Protein AF-A0A950CDJ4-F1 (afdb_monomer)

Sequence (112 aa):
FDEARQICETVGRHVMRAHPKDITMEWAVEKRTGKIFIDYNMNVRGKTLNVAYSPRGVPGAPVSMPLTWEELEAAEPMDFTLANAPTRLAKNGDRWHDVLDTKQSLTKAFGV

Mean predicted aligned error: 3.48 Å

Radius of gyration: 16.74 Å; Cα contacts (8 Å, |Δi|>4): 103; chains: 1; bounding box: 33×39×39 Å

Foldseek 3Di:
DVLQLVVLVVVLVVVCVVCVQAEDCDPDPVVQPNHDHSPSVCPDPPHDDDDAQQWDPDPLGFGNHDDDPVCVVPDDSNVHHPVCPVVCCVVPPHPCPCVVVDDDDPCVVPVD

Nearest PDB structures (foldseek):
  5dmu-assembly1_A  TM=9.185E-01  e=1.863E-06  Methanocella paludicola SANAE
  6sa1-assembly1_A  TM=8.971E-01  e=1.338E-06  Mycolicibacterium smegmatis MC2 155
  2r9l-assembly1_A  TM=8.720E-01  e=4.289E-04  Mycobacterium tubercu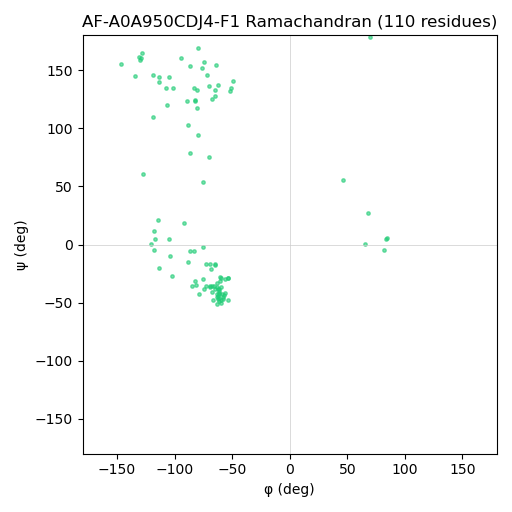losis H37Rv

pLDDT: mean 94.95, std 4.07, range [67.69, 98.44]

Structure (mmCIF, N/CA/C/O backbone):
data_AF-A0A950CDJ4-F1
#
_entry.id   AF-A0A950CDJ4-F1
#
loop_
_atom_site.group_PDB
_atom_site.id
_atom_site.type_symbol
_atom_site.label_atom_id
_atom_site.label_alt_id
_atom_site.label_comp_id
_atom_site.label_asym_id
_atom_site.label_entity_id
_atom_site.label_seq_id
_atom_site.pdbx_PDB_ins_code
_atom_site.Cartn_x
_atom_site.Cartn_y
_atom_site.Cartn_z
_atom_site.occupancy
_atom_site.B_iso_or_equiv
_atom_site.auth_seq_id
_atom_site.auth_comp_id
_atom_site.auth_asym_id
_atom_site.auth_atom_id
_atom_site.pdbx_PDB_model_num
ATOM 1 N N . PHE A 1 1 ? -17.958 -7.763 5.453 1.00 88.12 1 PHE A N 1
ATOM 2 C CA . PHE A 1 1 ? -17.513 -6.356 5.356 1.00 88.12 1 PHE A CA 1
ATOM 3 C C . PHE A 1 1 ? -17.387 -5.740 6.740 1.00 88.12 1 PHE A C 1
ATOM 5 O O . PHE A 1 1 ? -16.309 -5.255 7.051 1.00 88.12 1 PHE A O 1
ATOM 12 N N . ASP A 1 2 ? -18.420 -5.818 7.583 1.00 91.88 2 ASP A N 1
ATOM 13 C CA . ASP A 1 2 ? -18.417 -5.179 8.912 1.00 91.88 2 ASP A CA 1
ATOM 14 C C . ASP A 1 2 ? -17.263 -5.632 9.814 1.00 91.88 2 ASP A C 1
ATOM 16 O O . ASP A 1 2 ? -16.544 -4.789 10.342 1.00 91.88 2 ASP A O 1
ATOM 20 N N . GLU A 1 3 ? -17.015 -6.940 9.902 1.00 91.50 3 GLU A N 1
ATOM 21 C CA . GLU A 1 3 ? -15.907 -7.503 10.686 1.00 91.50 3 GLU A CA 1
ATOM 22 C C . GLU A 1 3 ? -14.536 -6.987 10.213 1.00 91.50 3 GLU A C 1
ATOM 24 O O . GLU A 1 3 ? -13.756 -6.452 10.999 1.00 91.50 3 GLU A O 1
ATOM 29 N N . ALA A 1 4 ? -14.266 -7.050 8.903 1.00 92.19 4 ALA A N 1
ATOM 30 C CA . ALA A 1 4 ? -13.025 -6.536 8.320 1.00 92.19 4 ALA A CA 1
ATOM 31 C C . ALA A 1 4 ? -12.841 -5.035 8.604 1.00 92.19 4 ALA A C 1
ATOM 33 O O . ALA A 1 4 ? -11.759 -4.599 8.996 1.00 92.19 4 ALA A O 1
ATOM 34 N N . ARG A 1 5 ? -13.912 -4.241 8.473 1.00 94.75 5 ARG A N 1
ATOM 35 C CA . ARG A 1 5 ? -13.889 -2.815 8.814 1.00 94.75 5 ARG A CA 1
ATOM 36 C C . ARG A 1 5 ? -13.581 -2.589 10.293 1.00 94.75 5 ARG A C 1
ATOM 38 O O . ARG A 1 5 ? -12.753 -1.733 10.593 1.00 94.75 5 ARG A O 1
ATOM 45 N N . GLN A 1 6 ? -14.223 -3.326 11.197 1.00 94.12 6 GLN A N 1
ATOM 46 C CA . GLN A 1 6 ? -14.014 -3.205 12.643 1.00 94.12 6 GLN A CA 1
ATOM 47 C C . GLN A 1 6 ? -12.575 -3.557 13.043 1.00 94.12 6 GLN A C 1
ATOM 49 O O . GLN A 1 6 ? -11.976 -2.888 13.889 1.00 94.12 6 GLN A O 1
ATOM 54 N N . ILE A 1 7 ? -11.985 -4.566 12.403 1.00 94.81 7 ILE A N 1
ATOM 55 C CA . ILE A 1 7 ? -10.584 -4.936 12.622 1.00 94.81 7 ILE A CA 1
ATOM 56 C C . ILE A 1 7 ? -9.651 -3.835 12.115 1.00 94.81 7 ILE A C 1
ATOM 58 O O . ILE A 1 7 ? -8.779 -3.390 12.861 1.00 94.81 7 ILE A O 1
ATOM 62 N N . CYS A 1 8 ? -9.856 -3.321 10.899 1.00 95.50 8 CYS A N 1
ATOM 63 C CA . CYS A 1 8 ? -9.064 -2.199 10.390 1.00 95.50 8 CYS A CA 1
ATOM 64 C C . CYS A 1 8 ? -9.200 -0.947 11.268 1.00 95.50 8 CYS A C 1
ATOM 66 O O . CYS A 1 8 ? -8.218 -0.240 11.486 1.00 95.50 8 CYS A O 1
ATOM 68 N N . GLU A 1 9 ? -10.389 -0.688 11.815 1.00 96.31 9 GLU A N 1
ATOM 69 C CA . GLU A 1 9 ? -10.605 0.387 12.781 1.00 96.31 9 GLU A CA 1
ATOM 70 C C . GLU A 1 9 ? -9.797 0.154 14.066 1.00 96.31 9 GLU A C 1
ATOM 72 O O . GLU A 1 9 ? -9.128 1.064 14.554 1.00 96.31 9 GLU A O 1
ATOM 77 N N . THR A 1 10 ? -9.802 -1.072 14.593 1.00 95.81 10 THR A N 1
ATOM 78 C CA . THR A 1 10 ? -9.038 -1.460 15.789 1.00 95.81 10 THR A CA 1
ATOM 79 C C . THR A 1 10 ? -7.538 -1.258 15.591 1.00 95.81 10 THR A C 1
ATOM 81 O O . THR A 1 10 ? -6.885 -0.633 16.432 1.00 95.81 10 THR A O 1
ATOM 84 N N . VAL A 1 11 ? -7.002 -1.725 14.459 1.00 96.12 11 VAL A N 1
ATOM 85 C CA . VAL A 1 11 ? -5.595 -1.538 14.077 1.00 96.12 11 VAL A CA 1
ATOM 86 C C . VAL A 1 11 ? -5.277 -0.050 13.941 1.00 96.12 11 VAL A C 1
ATOM 88 O O . VAL A 1 11 ? -4.330 0.429 14.562 1.00 96.12 11 VAL A O 1
ATOM 91 N N . GLY A 1 12 ? -6.108 0.713 13.225 1.00 97.31 12 GLY A N 1
ATOM 92 C CA . GLY A 1 12 ? -5.933 2.159 13.075 1.00 97.31 12 GLY A CA 1
ATOM 93 C C . GLY A 1 12 ? -5.907 2.892 14.417 1.00 97.31 12 GLY A C 1
ATOM 94 O O . GLY A 1 12 ? -5.027 3.720 14.652 1.00 97.31 12 GLY A O 1
ATOM 95 N N . ARG A 1 13 ? -6.805 2.538 15.348 1.00 97.19 13 ARG A N 1
ATOM 96 C CA . ARG A 1 13 ? -6.842 3.124 16.699 1.00 97.19 13 ARG A CA 1
ATOM 97 C C . ARG A 1 13 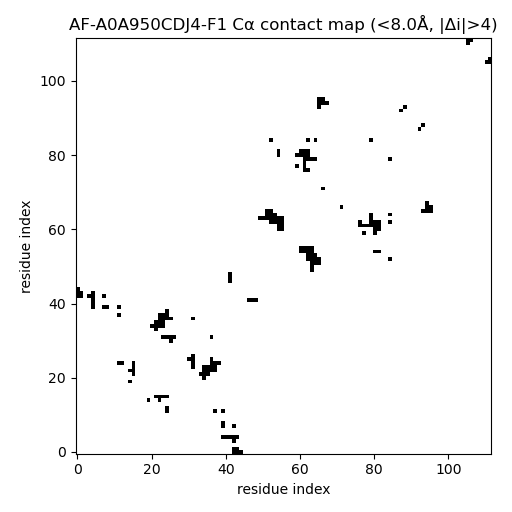? -5.591 2.779 17.495 1.00 97.19 13 ARG A C 1
ATOM 99 O O . ARG A 1 13 ? -5.111 3.622 18.249 1.00 97.19 13 ARG A O 1
ATOM 106 N N . HIS A 1 14 ? -5.074 1.560 17.357 1.00 97.38 14 HIS A N 1
ATOM 107 C CA . HIS A 1 14 ? -3.825 1.164 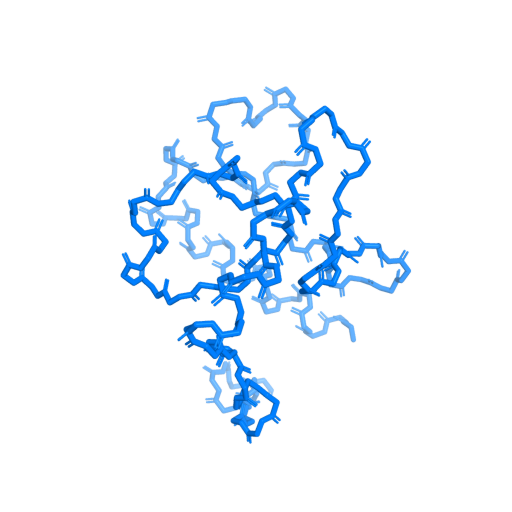18.000 1.00 97.38 14 HIS A CA 1
ATOM 108 C C . HIS A 1 14 ? -2.647 1.997 17.480 1.00 97.38 14 HIS A C 1
ATOM 110 O O . HIS A 1 14 ? -1.952 2.622 18.280 1.00 97.38 14 HIS A O 1
ATOM 116 N N . VAL A 1 15 ? -2.482 2.085 16.158 1.00 98.00 15 VAL A N 1
ATOM 117 C CA . VAL A 1 15 ? -1.403 2.859 15.524 1.00 98.00 15 VAL A CA 1
ATOM 118 C C . VAL A 1 15 ? -1.513 4.349 15.872 1.00 98.00 15 VAL A C 1
ATOM 120 O O . VAL A 1 15 ? -0.517 4.969 16.231 1.00 98.00 15 VAL A O 1
ATOM 123 N N . MET A 1 16 ? -2.723 4.916 15.871 1.00 97.81 16 MET A N 1
ATOM 124 C CA . MET A 1 16 ? -2.963 6.302 16.289 1.00 97.81 16 MET A CA 1
ATOM 125 C C . MET A 1 16 ? -2.575 6.556 17.753 1.00 97.81 16 MET A C 1
ATOM 127 O O . MET A 1 16 ? -2.046 7.617 18.063 1.00 97.81 16 MET A O 1
ATOM 131 N N . ARG A 1 17 ? -2.813 5.603 18.668 1.00 97.88 17 ARG A N 1
ATOM 132 C CA . ARG A 1 17 ? -2.370 5.730 20.070 1.00 97.88 17 ARG A CA 1
ATOM 133 C C . ARG A 1 17 ? -0.851 5.649 20.212 1.00 97.88 17 ARG A C 1
ATOM 135 O O . ARG A 1 17 ? -0.307 6.340 21.065 1.00 97.88 17 ARG A O 1
ATOM 142 N N . ALA A 1 18 ? -0.191 4.818 19.406 1.00 98.38 18 ALA A N 1
ATOM 143 C CA . ALA A 1 18 ? 1.265 4.682 19.409 1.00 98.38 18 ALA A CA 1
ATOM 144 C C . ALA A 1 18 ? 1.967 5.902 18.780 1.00 98.38 18 ALA A C 1
ATOM 146 O O . ALA A 1 18 ? 3.000 6.341 19.277 1.00 98.38 18 ALA A O 1
ATOM 147 N N . HIS A 1 19 ? 1.368 6.491 17.739 1.00 97.81 19 HIS A N 1
ATOM 148 C CA . HIS A 1 19 ? 1.924 7.607 16.966 1.00 97.81 19 HIS A CA 1
ATOM 149 C C . HIS A 1 19 ? 0.934 8.785 16.850 1.00 97.81 19 HIS A C 1
ATOM 151 O O . HIS A 1 19 ? 0.544 9.175 15.746 1.00 97.81 19 HIS A O 1
ATOM 157 N N . PRO A 1 20 ? 0.505 9.402 17.969 1.00 96.19 20 PRO A N 1
ATOM 158 C CA . PRO A 1 20 ? -0.581 10.390 17.967 1.00 96.19 20 PRO A CA 1
ATOM 159 C C . PRO A 1 20 ? -0.220 11.711 17.276 1.00 96.19 20 PRO A C 1
ATOM 161 O O . PRO A 1 20 ? -1.108 12.511 16.964 1.00 96.19 20 PRO A O 1
ATOM 164 N N . LYS A 1 21 ? 1.074 11.973 17.058 1.00 96.12 21 LYS A N 1
ATOM 165 C CA . LYS A 1 21 ? 1.558 13.150 16.327 1.00 96.12 21 LYS A CA 1
ATOM 166 C C . LYS A 1 21 ? 1.506 12.952 14.815 1.00 96.12 21 LYS A C 1
ATOM 168 O O . LYS A 1 21 ? 1.219 13.918 14.123 1.00 96.12 21 LYS A O 1
ATOM 173 N N . ASP A 1 22 ? 1.680 11.719 14.348 1.00 96.94 22 ASP A N 1
ATOM 174 C CA . ASP A 1 22 ? 1.858 11.405 12.928 1.00 96.94 22 ASP A CA 1
ATOM 175 C C . ASP A 1 22 ? 0.579 10.853 12.295 1.00 96.94 22 ASP A C 1
ATOM 177 O O . ASP A 1 22 ? 0.348 11.026 11.103 1.00 96.94 22 ASP A O 1
ATOM 181 N N . ILE A 1 23 ? -0.278 10.212 13.094 1.00 98.06 23 ILE A N 1
ATOM 182 C CA . ILE A 1 23 ? -1.431 9.442 12.623 1.00 98.06 23 ILE A CA 1
ATOM 183 C C . ILE A 1 23 ? -2.740 10.030 13.154 1.00 98.06 23 ILE A C 1
ATOM 185 O O . ILE A 1 23 ? -2.822 10.532 14.277 1.00 98.06 23 ILE A O 1
ATOM 189 N N . THR A 1 24 ? -3.800 9.947 12.351 1.00 97.19 24 THR A N 1
ATOM 190 C CA . THR A 1 24 ? -5.158 10.337 12.744 1.00 97.19 24 THR A CA 1
ATOM 191 C C . THR A 1 24 ? -6.227 9.467 12.088 1.00 97.19 24 THR A C 1
ATOM 193 O O . THR A 1 24 ? -6.028 8.892 11.018 1.00 97.19 24 THR A O 1
ATOM 196 N N . MET A 1 25 ? -7.388 9.396 12.736 1.00 96.56 25 MET A N 1
ATOM 197 C CA . MET A 1 25 ? -8.614 8.797 12.201 1.00 96.56 25 MET A CA 1
ATOM 198 C C . MET A 1 25 ? -9.751 9.827 12.079 1.00 96.56 25 MET A C 1
ATOM 200 O O . MET A 1 25 ? -10.901 9.456 11.847 1.00 96.56 25 MET A O 1
ATOM 204 N N . GLU A 1 26 ? -9.439 11.119 12.223 1.00 95.31 26 GLU A N 1
ATOM 205 C CA . GLU A 1 26 ? -10.392 12.209 12.012 1.00 95.31 26 GLU A CA 1
ATOM 206 C C . GLU A 1 26 ? -10.833 12.267 10.546 1.00 95.31 26 GLU A C 1
ATOM 208 O O . GLU A 1 26 ? -10.018 12.319 9.621 1.00 95.31 26 GLU A O 1
ATOM 213 N N . TRP A 1 27 ? -12.148 12.280 10.330 1.00 91.50 27 TRP A N 1
ATOM 214 C CA . TRP A 1 27 ? -12.720 12.306 8.984 1.00 91.50 27 TRP A CA 1
ATOM 215 C C . TRP A 1 27 ? -12.594 13.681 8.321 1.00 91.50 27 TRP A C 1
ATOM 217 O O . TRP A 1 27 ? -12.334 13.780 7.122 1.00 91.50 27 TRP A O 1
ATOM 227 N N . ALA A 1 28 ? -12.776 14.751 9.099 1.00 92.50 28 ALA A N 1
ATOM 228 C CA . ALA A 1 28 ? -12.731 16.115 8.590 1.00 92.50 28 ALA A CA 1
ATOM 229 C C . ALA A 1 28 ? -11.309 16.475 8.135 1.00 92.50 28 ALA A C 1
ATOM 231 O O . ALA A 1 28 ? -10.365 16.396 8.920 1.00 92.50 28 ALA A O 1
ATOM 232 N N . VAL A 1 29 ? -11.170 16.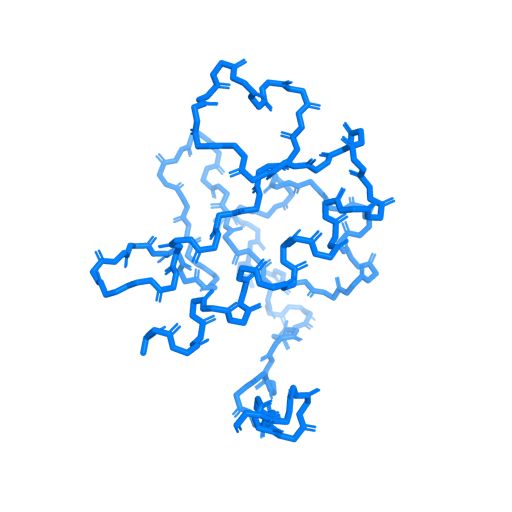909 6.877 1.00 90.06 29 VAL A N 1
ATOM 233 C CA . VAL A 1 29 ? -9.874 17.256 6.262 1.00 90.06 29 VAL A CA 1
ATOM 234 C C . VAL A 1 29 ? -9.131 18.318 7.078 1.00 90.06 29 VAL A C 1
ATOM 236 O O . VAL A 1 29 ? -7.942 18.173 7.343 1.00 90.06 29 VAL A O 1
ATOM 239 N N . GLU A 1 30 ? -9.848 19.326 7.568 1.00 92.12 30 GLU A N 1
ATOM 240 C CA . GLU A 1 30 ? -9.296 20.410 8.390 1.00 92.12 30 GLU A CA 1
ATOM 241 C C . GLU A 1 30 ? -8.663 19.913 9.698 1.00 92.12 30 GLU A C 1
ATOM 243 O O . GLU A 1 30 ? -7.687 20.482 10.175 1.00 92.12 30 GLU A O 1
ATOM 248 N N . LYS A 1 31 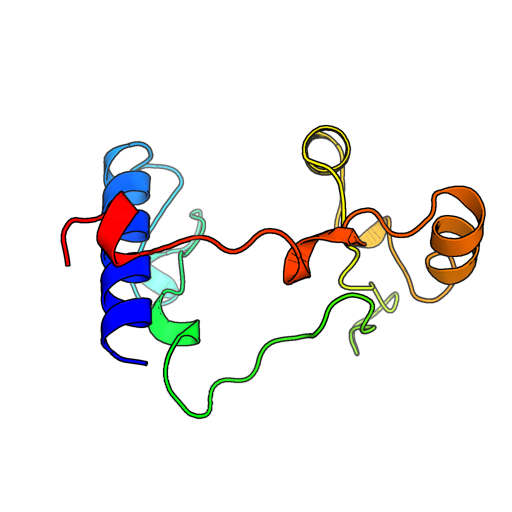? -9.186 18.818 10.265 1.00 88.19 31 LYS A N 1
ATOM 249 C CA . LYS A 1 31 ? -8.723 18.250 11.540 1.00 88.19 31 LYS A CA 1
ATOM 250 C C . LYS A 1 31 ? -7.549 17.282 11.391 1.00 88.19 31 LYS A C 1
ATOM 252 O O . LYS A 1 31 ? -7.027 16.800 12.396 1.00 88.19 31 LYS A O 1
ATOM 257 N N . ARG A 1 32 ? -7.149 16.961 10.158 1.00 92.00 32 ARG A N 1
ATOM 258 C CA . ARG A 1 32 ? -6.094 15.975 9.868 1.00 92.00 32 ARG A CA 1
ATOM 259 C C . ARG A 1 32 ? -4.905 16.523 9.085 1.00 92.00 32 ARG A C 1
ATOM 261 O O . ARG A 1 32 ? -3.981 15.764 8.811 1.00 92.00 32 ARG A O 1
ATOM 268 N N . THR A 1 33 ? -4.898 17.809 8.739 1.00 91.00 33 THR A N 1
ATOM 269 C CA . THR A 1 33 ? -3.748 18.462 8.098 1.00 91.00 33 THR A CA 1
ATOM 270 C C . THR A 1 33 ? -2.466 18.220 8.902 1.00 91.00 33 THR A C 1
ATOM 272 O O . THR A 1 33 ? -2.453 18.389 10.120 1.00 91.00 33 THR A O 1
ATOM 275 N N . GLY A 1 34 ? -1.393 17.813 8.219 1.00 94.44 34 GLY A N 1
ATOM 276 C CA . GLY A 1 34 ? -0.097 17.511 8.839 1.00 94.44 34 GLY A CA 1
ATOM 277 C C . GLY A 1 34 ? 0.037 16.100 9.421 1.00 94.44 34 GLY A C 1
ATOM 278 O O . GLY A 1 34 ? 1.064 15.804 10.020 1.00 94.44 34 GLY A O 1
ATOM 279 N N . LYS A 1 35 ? -0.968 15.230 9.248 1.00 96.50 35 LYS A N 1
ATOM 280 C CA . LYS A 1 35 ? -0.945 13.830 9.696 1.00 96.50 35 LYS A CA 1
ATOM 281 C C . LYS A 1 35 ? -1.355 12.872 8.583 1.00 96.50 35 LYS A C 1
ATOM 283 O O . LYS A 1 35 ? -2.073 13.241 7.654 1.00 96.50 35 LYS A O 1
ATOM 288 N N . ILE A 1 36 ? -0.960 11.613 8.723 1.00 96.75 36 ILE A N 1
ATOM 289 C CA . ILE A 1 36 ? -1.411 10.508 7.881 1.00 96.75 36 ILE A CA 1
ATOM 290 C C . ILE A 1 36 ? -2.770 10.026 8.396 1.00 96.75 36 ILE A C 1
ATOM 292 O O . ILE A 1 36 ? -2.935 9.663 9.564 1.00 96.75 36 ILE A O 1
ATOM 29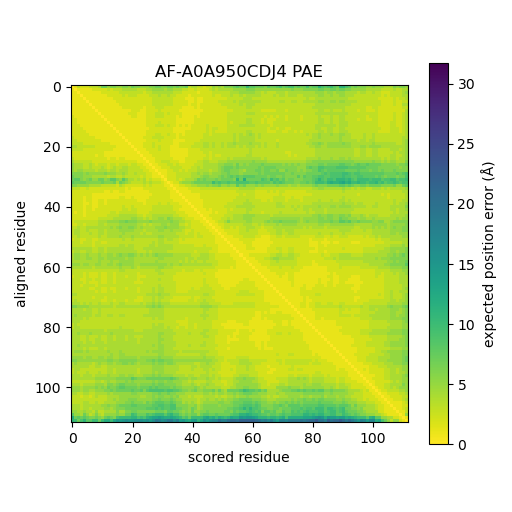6 N N . PHE A 1 37 ? -3.759 10.017 7.506 1.00 97.31 37 PHE A N 1
ATOM 297 C CA . PHE A 1 37 ? -5.094 9.511 7.799 1.00 97.31 37 PHE A CA 1
ATOM 298 C C . PHE A 1 37 ? -5.192 8.013 7.506 1.00 97.31 37 PHE A C 1
ATOM 300 O O . PHE A 1 37 ? -4.981 7.591 6.369 1.00 97.31 37 PHE A O 1
ATOM 307 N N . ILE A 1 38 ? -5.576 7.220 8.507 1.00 96.81 38 ILE A N 1
ATOM 308 C CA . ILE A 1 38 ? -5.898 5.801 8.313 1.00 96.81 38 ILE A CA 1
ATOM 309 C C . ILE A 1 38 ? -7.380 5.669 7.945 1.00 96.81 38 ILE A C 1
ATOM 311 O O . ILE A 1 38 ? -8.262 5.746 8.805 1.00 96.81 38 ILE A O 1
ATOM 315 N N . ASP A 1 39 ? -7.654 5.438 6.659 1.00 95.56 39 ASP A N 1
ATOM 316 C CA . ASP A 1 39 ? -9.016 5.293 6.138 1.00 95.56 39 ASP A CA 1
ATOM 317 C C . ASP A 1 39 ? -9.544 3.853 6.246 1.00 95.56 39 ASP A C 1
ATOM 319 O O . ASP A 1 39 ? -9.605 3.089 5.280 1.00 95.56 39 ASP A O 1
ATOM 323 N 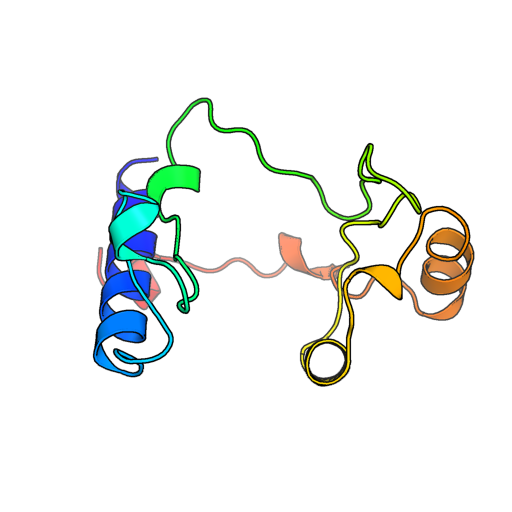N . TYR A 1 40 ? -9.981 3.476 7.444 1.00 95.25 40 TYR A N 1
ATOM 324 C CA . TYR A 1 40 ? -10.622 2.179 7.679 1.00 95.25 40 TYR A CA 1
ATOM 325 C C . TYR A 1 40 ? -11.965 2.018 6.935 1.00 95.25 40 TYR A C 1
ATOM 327 O O . TYR A 1 40 ? -12.429 0.890 6.743 1.00 95.25 40 TYR A O 1
ATOM 335 N N . ASN A 1 41 ? -12.578 3.112 6.454 1.00 94.31 41 ASN A N 1
ATOM 336 C CA . ASN A 1 41 ? -13.817 3.063 5.678 1.00 94.31 41 ASN A CA 1
ATOM 337 C C . ASN A 1 41 ? -13.598 2.597 4.234 1.00 94.31 41 ASN A C 1
ATOM 339 O O . ASN A 1 41 ? -14.585 2.434 3.523 1.00 94.31 41 ASN A O 1
ATOM 343 N N . MET A 1 42 ? -12.366 2.320 3.794 1.00 94.94 42 MET A N 1
ATOM 344 C CA . MET A 1 42 ? -12.126 1.611 2.528 1.00 94.94 42 MET A CA 1
ATOM 345 C C . MET A 1 42 ? -12.650 0.164 2.539 1.00 94.94 42 MET A C 1
ATOM 347 O O . MET A 1 42 ? -12.899 -0.399 1.479 1.00 94.94 42 MET A O 1
ATOM 351 N N . ASN A 1 43 ? -12.911 -0.409 3.720 1.00 95.44 43 ASN A N 1
ATOM 352 C CA . ASN A 1 43 ? -13.412 -1.778 3.890 1.00 95.44 43 ASN A CA 1
ATOM 353 C C . ASN A 1 43 ? -14.951 -1.894 3.946 1.00 95.44 43 ASN A C 1
ATOM 355 O O . ASN A 1 43 ? -15.480 -2.906 4.410 1.00 95.44 43 ASN A O 1
ATOM 359 N N . VAL A 1 44 ? -15.694 -0.879 3.484 1.00 95.19 44 VAL A N 1
ATOM 360 C CA . VAL A 1 44 ? -17.155 -0.983 3.289 1.00 95.19 44 VAL A CA 1
ATOM 361 C C . VAL A 1 44 ? -17.504 -1.373 1.855 1.00 95.19 44 VAL A C 1
ATOM 363 O O . VAL A 1 44 ? -16.724 -1.189 0.921 1.00 95.19 44 VAL A O 1
ATOM 366 N N . ARG A 1 45 ? -18.724 -1.879 1.657 1.00 94.62 45 ARG A N 1
ATOM 367 C CA . ARG A 1 45 ? -19.237 -2.215 0.327 1.00 94.62 45 ARG A CA 1
ATOM 368 C C . ARG A 1 45 ? -19.320 -0.968 -0.566 1.00 94.62 45 ARG A C 1
ATOM 370 O O . ARG A 1 45 ? -19.796 0.077 -0.134 1.00 94.62 45 ARG A O 1
ATOM 377 N N . GLY A 1 46 ? -18.912 -1.108 -1.828 1.00 93.56 46 GLY A N 1
ATOM 378 C CA . GLY A 1 46 ? -19.055 -0.066 -2.854 1.00 93.56 46 GLY A CA 1
ATOM 379 C C . GLY A 1 46 ? -17.946 0.990 -2.877 1.00 93.56 46 GLY A C 1
ATOM 380 O O . GLY A 1 46 ? -18.048 1.947 -3.639 1.00 93.56 46 GLY A O 1
ATOM 381 N N . LYS A 1 47 ? -16.888 0.838 -2.072 1.00 93.38 47 LYS A N 1
ATOM 382 C CA . LYS A 1 47 ? -15.693 1.685 -2.177 1.00 93.38 47 LYS A CA 1
ATOM 383 C C . LYS A 1 47 ? -14.822 1.288 -3.360 1.00 93.38 47 LYS A C 1
ATOM 385 O O . LYS A 1 47 ? -14.791 0.132 -3.771 1.00 93.38 47 LYS A O 1
ATOM 390 N N . THR A 1 48 ? -14.095 2.270 -3.874 1.00 94.25 48 THR A N 1
ATOM 391 C CA . THR A 1 48 ? -13.130 2.109 -4.960 1.00 94.25 48 THR A CA 1
ATOM 392 C C . THR A 1 48 ? -11.715 2.075 -4.399 1.00 94.25 48 THR A C 1
ATOM 394 O O . THR A 1 48 ? -11.352 2.945 -3.608 1.00 94.25 48 THR A O 1
ATOM 397 N N . LEU A 1 49 ? -10.904 1.129 -4.864 1.00 94.31 49 LEU A N 1
ATOM 398 C CA . LEU A 1 49 ? -9.474 1.051 -4.580 1.00 94.31 49 LEU A CA 1
ATOM 399 C C . LEU A 1 49 ? -8.733 0.775 -5.892 1.00 94.31 49 LEU A C 1
ATOM 401 O O . LEU A 1 49 ? -9.252 0.070 -6.757 1.00 94.31 49 LEU A O 1
ATOM 405 N N . ASN A 1 50 ? -7.533 1.329 -6.047 1.00 94.38 50 ASN A N 1
ATOM 406 C CA . ASN A 1 50 ? -6.689 0.984 -7.188 1.00 94.38 50 ASN A CA 1
ATOM 407 C C . ASN A 1 50 ? -6.147 -0.438 -7.014 1.00 94.38 50 ASN A C 1
ATOM 409 O O . ASN A 1 50 ? -5.851 -0.859 -5.896 1.00 94.38 50 ASN A O 1
ATOM 413 N N . VAL A 1 51 ? -5.990 -1.160 -8.120 1.00 95.69 51 VAL A N 1
ATOM 414 C CA . VAL A 1 51 ? -5.366 -2.489 -8.122 1.00 95.69 51 VAL A CA 1
ATOM 415 C C . VAL A 1 51 ? -3.847 -2.364 -8.261 1.00 95.69 51 VAL A C 1
ATOM 417 O O . VAL A 1 51 ? -3.349 -1.389 -8.837 1.00 95.69 51 VAL A O 1
ATOM 420 N N . ALA A 1 52 ? -3.107 -3.351 -7.752 1.00 96.38 52 ALA A N 1
ATOM 421 C CA . ALA A 1 52 ? -1.676 -3.483 -8.004 1.00 96.38 52 ALA A CA 1
ATOM 422 C C . ALA A 1 52 ? -1.374 -3.362 -9.507 1.00 96.38 52 ALA A C 1
ATOM 424 O O . ALA A 1 52 ? -2.138 -3.837 -10.347 1.00 96.38 52 ALA A O 1
ATOM 425 N N . TYR A 1 53 ? -0.276 -2.684 -9.831 1.00 96.88 53 TYR A N 1
ATOM 426 C CA . TYR A 1 53 ? 0.183 -2.388 -11.191 1.00 96.88 53 TYR A CA 1
ATOM 427 C C . TYR A 1 53 ? -0.707 -1.458 -12.028 1.00 96.88 53 TYR A C 1
ATOM 429 O O . TYR A 1 53 ? -0.339 -1.135 -13.157 1.00 96.88 53 TYR A O 1
ATOM 437 N N . SER A 1 54 ? -1.833 -0.958 -11.504 1.00 97.50 54 SER A N 1
ATOM 438 C CA . SER A 1 54 ? -2.628 0.024 -12.251 1.00 97.50 54 SER A CA 1
ATOM 439 C C . SER A 1 54 ? -1.920 1.386 -12.342 1.00 97.50 54 SER A C 1
ATOM 441 O O . SER A 1 54 ? -1.376 1.866 -11.337 1.00 97.50 54 SER A O 1
ATOM 443 N N . PRO A 1 55 ? -1.925 2.038 -13.523 1.00 97.00 55 PRO A N 1
ATOM 444 C CA . PRO A 1 55 ? -1.485 3.419 -13.657 1.00 97.00 55 PRO A CA 1
ATOM 445 C C . PRO A 1 55 ? -2.531 4.382 -13.090 1.00 97.00 55 PRO A C 1
ATOM 447 O O . PRO A 1 55 ? -3.725 4.083 -13.016 1.00 97.00 55 PRO A O 1
ATOM 450 N N . ARG A 1 56 ? -2.088 5.582 -12.721 1.00 97.56 56 ARG A N 1
ATOM 451 C CA . ARG A 1 56 ? -2.942 6.661 -12.223 1.00 97.56 56 ARG A CA 1
ATOM 452 C C . ARG A 1 56 ? -3.065 7.758 -13.276 1.00 97.56 56 ARG A C 1
ATOM 454 O O . ARG A 1 56 ? -2.067 8.188 -13.844 1.00 97.56 56 ARG A O 1
ATOM 461 N N . GLY A 1 57 ? -4.288 8.243 -13.499 1.00 95.62 57 GLY A N 1
ATOM 462 C CA . GLY A 1 57 ? -4.593 9.345 -14.422 1.00 95.62 57 GLY A CA 1
ATOM 463 C C . GLY A 1 57 ? -4.197 10.721 -13.878 1.00 95.62 57 GLY A C 1
ATOM 464 O O . GLY A 1 57 ? -5.039 11.605 -13.775 1.00 95.62 57 GLY A O 1
ATOM 465 N N . VAL A 1 58 ? -2.938 10.883 -13.475 1.00 96.06 58 VAL A N 1
ATOM 466 C CA . VAL A 1 58 ? -2.348 12.136 -12.979 1.00 96.06 58 VAL A CA 1
ATOM 467 C C . VAL A 1 58 ? -1.024 12.402 -13.711 1.00 96.06 58 VAL A C 1
ATOM 469 O O . VAL A 1 58 ? -0.475 11.468 -14.306 1.00 96.06 58 VAL A O 1
ATOM 472 N N . PRO A 1 59 ? -0.498 13.645 -13.714 1.00 97.25 59 PRO A N 1
ATOM 473 C CA . PRO A 1 59 ? 0.759 13.961 -14.391 1.00 97.25 59 PRO A CA 1
ATOM 474 C C . PRO A 1 59 ? 1.895 13.005 -14.008 1.00 97.25 59 PRO A C 1
ATOM 476 O O . PRO A 1 59 ? 2.072 12.671 -12.840 1.00 97.25 59 PRO A O 1
ATOM 479 N N . GLY A 1 60 ? 2.638 12.543 -15.017 1.00 96.12 60 GLY A N 1
ATOM 480 C CA . GLY A 1 60 ? 3.711 11.555 -14.862 1.00 96.12 60 GLY A CA 1
ATOM 481 C C . GLY A 1 60 ? 3.254 10.090 -14.804 1.00 96.12 60 GLY A C 1
ATOM 482 O O . GLY A 1 60 ? 4.104 9.206 -14.820 1.00 96.12 60 GLY A O 1
ATOM 483 N N . ALA A 1 61 ? 1.942 9.823 -14.803 1.00 97.38 61 ALA A N 1
ATOM 484 C CA . ALA A 1 61 ? 1.354 8.481 -14.865 1.00 97.38 61 ALA A CA 1
ATOM 485 C C . ALA A 1 61 ? 2.002 7.462 -13.895 1.00 97.38 61 ALA A C 1
ATOM 487 O O . ALA A 1 61 ? 2.478 6.408 -14.344 1.00 97.38 61 ALA A O 1
ATOM 488 N N . PRO A 1 62 ? 2.046 7.753 -12.575 1.00 98.31 62 PRO A N 1
ATOM 489 C CA . PRO A 1 62 ? 2.607 6.831 -11.597 1.00 98.31 62 PRO A CA 1
ATOM 490 C C . PRO A 1 62 ? 1.789 5.540 -11.526 1.00 98.31 62 PRO A C 1
ATOM 492 O O . PRO A 1 62 ? 0.593 5.517 -11.836 1.00 98.31 62 PRO A O 1
ATOM 495 N N . VAL A 1 63 ? 2.434 4.461 -11.102 1.00 98.38 63 VAL A N 1
ATOM 496 C CA . VAL A 1 63 ? 1.861 3.115 -11.016 1.00 98.38 63 VAL A CA 1
ATOM 497 C C . VAL A 1 63 ? 1.759 2.691 -9.557 1.00 98.38 63 VAL A C 1
ATOM 499 O O . VAL A 1 63 ? 2.673 2.921 -8.772 1.00 98.38 63 VAL A O 1
ATOM 502 N N . SER A 1 64 ? 0.658 2.029 -9.190 1.00 97.75 64 SER A N 1
ATOM 503 C CA . SER A 1 64 ? 0.499 1.380 -7.882 1.00 97.75 64 SER A CA 1
ATOM 504 C C . SER A 1 64 ? 1.411 0.149 -7.780 1.00 97.75 64 SER A C 1
ATOM 506 O O . SER A 1 64 ? 0.952 -0.980 -7.941 1.00 97.75 64 SER A O 1
ATOM 508 N N . MET A 1 65 ? 2.711 0.372 -7.593 1.00 97.81 65 MET A N 1
ATOM 509 C CA . MET A 1 65 ? 3.758 -0.647 -7.666 1.00 97.81 65 MET A CA 1
ATOM 510 C C . MET A 1 65 ? 3.885 -1.439 -6.354 1.00 97.81 65 MET A C 1
ATOM 512 O O . MET A 1 65 ? 4.152 -0.835 -5.317 1.00 97.81 65 MET A O 1
ATOM 516 N N . PRO A 1 66 ? 3.759 -2.777 -6.377 1.00 97.31 66 PRO A N 1
ATOM 517 C CA . PRO A 1 66 ? 4.151 -3.629 -5.260 1.00 97.31 66 PRO A CA 1
ATOM 518 C C . PRO A 1 66 ? 5.661 -3.583 -4.998 1.00 97.31 66 PRO A C 1
ATOM 520 O O . PRO A 1 66 ? 6.476 -3.725 -5.919 1.00 97.31 66 PRO A O 1
ATOM 523 N N . LEU A 1 67 ? 6.014 -3.415 -3.726 1.00 97.50 67 LEU A N 1
ATOM 524 C CA . LEU A 1 67 ? 7.381 -3.290 -3.220 1.00 97.50 67 LEU A CA 1
ATOM 525 C C . LEU A 1 67 ? 7.606 -4.259 -2.057 1.00 97.50 67 LEU A C 1
ATOM 527 O O . LEU A 1 67 ? 6.647 -4.720 -1.430 1.00 97.50 67 LEU A O 1
ATOM 531 N N . THR A 1 68 ? 8.874 -4.546 -1.764 1.00 96.94 68 THR A N 1
ATOM 532 C CA . THR A 1 68 ? 9.253 -5.130 -0.467 1.00 96.94 68 THR A CA 1
ATOM 533 C C . THR A 1 68 ? 9.322 -4.043 0.605 1.00 96.94 68 THR A C 1
ATOM 535 O O . THR A 1 68 ? 9.283 -2.850 0.294 1.00 96.94 68 THR A O 1
ATOM 538 N N . TRP A 1 69 ? 9.429 -4.441 1.875 1.00 96.50 69 TRP A N 1
ATOM 539 C CA . TRP A 1 69 ? 9.561 -3.491 2.982 1.00 96.50 69 TRP A CA 1
ATOM 540 C C . TRP A 1 69 ? 10.832 -2.646 2.866 1.00 96.50 69 TRP A C 1
ATOM 542 O O . TRP A 1 69 ? 10.772 -1.440 3.062 1.00 96.50 69 TRP A O 1
ATOM 552 N N . GLU A 1 70 ? 11.945 -3.248 2.450 1.00 97.19 70 GLU A N 1
ATOM 553 C CA . GLU A 1 70 ? 13.232 -2.564 2.283 1.00 97.19 70 GLU A CA 1
ATOM 554 C C . GLU A 1 70 ? 13.192 -1.549 1.134 1.00 97.19 70 GLU A C 1
ATOM 556 O O . GLU A 1 70 ? 13.795 -0.485 1.211 1.00 97.19 70 GLU A O 1
ATOM 561 N N . GLU A 1 71 ? 12.466 -1.856 0.054 1.00 97.25 71 GLU A N 1
ATOM 562 C CA . GLU A 1 71 ? 12.276 -0.906 -1.046 1.00 97.25 71 GLU A CA 1
ATOM 563 C C . GLU A 1 71 ? 11.396 0.271 -0.633 1.00 97.25 71 GLU A C 1
ATOM 565 O O . GLU A 1 71 ? 11.636 1.392 -1.076 1.00 97.25 71 GLU A O 1
ATOM 570 N N . LEU A 1 72 ? 10.386 0.025 0.206 1.00 97.81 72 LEU A N 1
ATOM 571 C CA . LEU A 1 72 ? 9.455 1.055 0.653 1.00 97.81 72 LEU A CA 1
ATOM 572 C C . LEU A 1 72 ? 10.149 2.155 1.469 1.00 97.81 72 LEU A C 1
ATOM 574 O O . LEU A 1 72 ? 9.744 3.308 1.374 1.00 97.81 72 LEU A O 1
ATOM 578 N N . GLU A 1 73 ? 11.195 1.827 2.232 1.00 97.38 73 GLU A N 1
ATOM 579 C CA . GLU A 1 73 ? 11.915 2.790 3.083 1.00 97.38 73 GLU A CA 1
ATOM 580 C C . GLU A 1 73 ? 12.543 3.958 2.306 1.00 97.38 73 GLU A C 1
ATOM 582 O O . GLU A 1 73 ? 12.694 5.047 2.859 1.00 97.38 73 GLU A O 1
ATOM 587 N N . ALA A 1 74 ? 12.894 3.746 1.035 1.00 97.12 74 ALA A N 1
ATOM 588 C CA . ALA A 1 74 ? 13.544 4.744 0.183 1.00 97.12 74 ALA A CA 1
ATOM 589 C C . ALA A 1 74 ? 12.703 5.147 -1.041 1.00 97.12 74 ALA A C 1
ATOM 591 O O . ALA A 1 74 ? 13.193 5.877 -1.901 1.00 97.12 74 ALA A O 1
ATOM 592 N N . ALA A 1 75 ? 11.474 4.640 -1.152 1.00 97.62 75 ALA A N 1
ATOM 593 C CA . ALA A 1 75 ? 10.640 4.811 -2.332 1.00 97.62 75 ALA A CA 1
ATOM 594 C C . ALA A 1 75 ? 9.889 6.144 -2.336 1.00 97.62 75 ALA A C 1
ATOM 596 O O . ALA A 1 75 ? 9.190 6.481 -1.380 1.00 97.62 75 ALA A O 1
ATOM 597 N N . GLU A 1 76 ? 9.902 6.816 -3.482 1.00 97.19 76 GLU A N 1
ATOM 598 C CA . GLU A 1 76 ? 8.987 7.909 -3.788 1.00 97.19 76 GLU A CA 1
ATOM 599 C C . GLU A 1 76 ? 7.907 7.438 -4.781 1.00 97.19 76 GLU A C 1
ATOM 601 O O . GLU A 1 76 ? 8.189 6.667 -5.704 1.00 97.19 76 GLU A O 1
ATOM 606 N N . PRO A 1 77 ? 6.646 7.908 -4.681 1.00 94.81 77 PRO A N 1
ATOM 607 C CA . PRO A 1 77 ? 5.573 7.463 -5.578 1.00 94.81 77 PRO A CA 1
ATOM 608 C C . PRO A 1 77 ? 5.867 7.661 -7.073 1.00 94.81 77 PRO A C 1
ATOM 610 O O . PRO A 1 77 ? 5.360 6.914 -7.909 1.00 94.81 77 PRO A O 1
ATOM 613 N N . MET A 1 78 ? 6.669 8.674 -7.411 1.00 97.25 78 MET A N 1
ATOM 614 C CA . MET A 1 78 ? 7.037 9.004 -8.791 1.00 97.25 78 MET A CA 1
ATOM 615 C C . MET A 1 78 ? 8.208 8.181 -9.335 1.00 97.25 78 MET A C 1
ATOM 617 O O . MET A 1 78 ? 8.477 8.251 -10.535 1.00 97.25 78 MET A O 1
ATOM 621 N N . ASP A 1 79 ? 8.847 7.349 -8.511 1.00 97.75 79 ASP A N 1
ATOM 622 C CA . ASP A 1 79 ? 9.882 6.420 -8.970 1.00 97.75 79 ASP A CA 1
ATOM 623 C C . ASP A 1 79 ? 9.303 5.313 -9.859 1.00 97.75 79 ASP A C 1
ATOM 625 O O . ASP A 1 79 ? 10.020 4.708 -10.658 1.00 97.75 79 ASP A O 1
ATOM 629 N N . PHE A 1 80 ? 7.995 5.056 -9.765 1.00 98.00 80 PHE A N 1
ATOM 630 C CA . PHE A 1 80 ? 7.310 3.992 -10.493 1.00 98.00 80 PHE A CA 1
ATOM 631 C C . PHE A 1 80 ? 6.247 4.583 -11.406 1.00 98.00 80 PHE A C 1
ATOM 633 O O . PHE A 1 80 ? 5.203 5.052 -10.960 1.00 98.00 80 PHE A O 1
ATOM 640 N N . THR A 1 81 ? 6.491 4.527 -12.709 1.00 98.44 81 THR A N 1
ATOM 641 C CA . THR A 1 81 ? 5.618 5.107 -13.733 1.00 98.44 81 THR A CA 1
ATOM 642 C C . THR A 1 81 ? 5.290 4.084 -14.803 1.00 98.44 81 THR A C 1
ATOM 644 O O . THR A 1 81 ? 5.962 3.059 -14.944 1.00 98.44 81 THR A O 1
ATOM 647 N N . LEU A 1 82 ? 4.274 4.378 -15.612 1.00 97.50 82 LEU A N 1
ATOM 648 C CA . LEU A 1 82 ? 3.904 3.533 -16.747 1.00 97.50 82 LEU A CA 1
ATOM 649 C C . LEU A 1 82 ? 5.092 3.260 -17.695 1.00 97.50 82 LEU A C 1
ATOM 651 O O . LEU A 1 82 ? 5.151 2.198 -18.307 1.00 97.50 82 LEU A O 1
ATOM 655 N N . ALA A 1 83 ? 6.056 4.184 -17.778 1.00 97.88 83 ALA A N 1
ATOM 656 C CA . ALA A 1 83 ? 7.227 4.069 -18.644 1.00 97.88 83 ALA A CA 1
ATOM 657 C C . ALA A 1 83 ? 8.293 3.080 -18.135 1.00 97.88 83 ALA A C 1
ATOM 659 O O . ALA A 1 83 ? 9.015 2.504 -18.945 1.00 97.88 83 ALA A O 1
ATOM 660 N N . ASN A 1 84 ? 8.417 2.880 -16.816 1.00 98.19 84 ASN A N 1
ATOM 661 C CA . ASN A 1 84 ? 9.477 2.045 -16.233 1.00 98.19 84 ASN A CA 1
ATOM 662 C C . ASN A 1 84 ? 8.967 0.763 -15.553 1.00 98.19 84 ASN A C 1
ATOM 664 O O . ASN A 1 84 ? 9.729 -0.198 -15.412 1.00 98.19 84 ASN A O 1
ATOM 668 N N . ALA A 1 85 ? 7.684 0.716 -15.183 1.00 97.94 85 ALA A N 1
ATOM 669 C CA . ALA A 1 85 ? 7.087 -0.395 -14.457 1.00 97.94 85 ALA A CA 1
ATOM 670 C C . ALA A 1 85 ? 7.219 -1.748 -15.186 1.00 97.94 85 ALA A C 1
ATOM 672 O O . ALA A 1 85 ? 7.638 -2.706 -14.529 1.00 97.94 85 ALA A O 1
ATOM 673 N N . PRO A 1 86 ? 6.963 -1.865 -16.510 1.00 97.38 86 PRO A N 1
ATOM 674 C CA . PRO A 1 86 ? 7.114 -3.140 -17.217 1.00 97.38 86 PRO A CA 1
ATOM 675 C C . PRO A 1 86 ? 8.554 -3.665 -17.197 1.00 97.38 86 PRO A C 1
ATOM 677 O O . PRO A 1 86 ? 8.785 -4.836 -16.902 1.00 97.38 86 PRO A O 1
ATOM 680 N N . THR A 1 87 ? 9.533 -2.789 -17.443 1.00 98.25 87 THR A N 1
ATOM 681 C CA . THR A 1 87 ? 10.961 -3.143 -17.422 1.00 98.25 87 THR A CA 1
ATOM 682 C C . THR A 1 87 ? 11.396 -3.599 -16.034 1.00 98.25 87 THR A C 1
ATOM 684 O O . THR A 1 87 ? 12.108 -4.595 -15.903 1.00 98.25 87 THR A O 1
ATOM 687 N N . ARG A 1 88 ? 10.944 -2.905 -14.981 1.00 97.38 88 ARG A N 1
ATOM 688 C CA . ARG A 1 88 ? 11.214 -3.309 -13.598 1.00 97.38 88 ARG A CA 1
ATOM 689 C C . ARG A 1 88 ? 10.613 -4.677 -13.296 1.00 97.38 88 ARG A C 1
ATOM 691 O O . ARG A 1 88 ? 11.315 -5.512 -12.739 1.00 97.38 88 ARG A O 1
ATOM 698 N N . LEU A 1 89 ? 9.353 -4.911 -13.661 1.00 96.94 89 LEU A N 1
ATOM 699 C CA . LEU A 1 89 ? 8.676 -6.184 -13.409 1.00 96.94 89 LEU A CA 1
ATOM 700 C C . LEU A 1 89 ? 9.387 -7.345 -14.118 1.00 96.94 89 LEU A C 1
ATOM 702 O O . LEU A 1 89 ? 9.630 -8.377 -13.503 1.00 96.94 89 LEU A O 1
ATOM 706 N N . ALA A 1 90 ? 9.803 -7.150 -15.372 1.00 97.69 90 ALA A N 1
ATOM 707 C CA . ALA A 1 90 ? 10.565 -8.149 -16.119 1.00 97.69 90 ALA A CA 1
ATOM 708 C C . ALA A 1 90 ? 11.933 -8.457 -15.482 1.00 97.69 90 ALA A C 1
ATOM 710 O O . ALA A 1 90 ? 12.376 -9.602 -15.496 1.00 97.69 90 ALA A O 1
ATOM 711 N N . LYS A 1 91 ? 12.603 -7.445 -14.917 1.00 97.81 91 LYS A N 1
ATOM 712 C CA . LYS A 1 91 ? 13.923 -7.594 -14.287 1.00 97.81 91 LYS A CA 1
ATOM 713 C C . LYS A 1 91 ? 13.853 -8.196 -12.882 1.00 97.81 91 LYS A C 1
ATOM 715 O O . LYS A 1 91 ? 14.695 -9.010 -12.520 1.00 97.81 91 LYS A O 1
ATOM 720 N N . ASN A 1 92 ? 12.894 -7.747 -12.080 1.00 96.25 92 ASN A N 1
ATOM 721 C CA . ASN A 1 92 ? 12.859 -7.994 -10.640 1.00 96.25 92 ASN A CA 1
ATOM 722 C C . ASN A 1 92 ? 11.831 -9.058 -10.234 1.00 96.25 92 ASN A C 1
ATOM 724 O O . ASN A 1 92 ? 11.821 -9.450 -9.067 1.00 96.25 92 ASN A O 1
ATOM 728 N N . GLY A 1 93 ? 10.967 -9.481 -11.160 1.00 96.62 93 GLY A N 1
ATOM 729 C CA . GLY A 1 93 ? 9.824 -10.337 -10.870 1.00 96.62 93 GLY A CA 1
ATOM 730 C C . GLY A 1 93 ? 8.724 -9.631 -10.073 1.00 96.62 93 GLY A C 1
ATOM 731 O O . GLY A 1 93 ? 8.832 -8.457 -9.699 1.00 96.62 93 GLY A O 1
ATOM 732 N N . ASP A 1 94 ? 7.645 -10.369 -9.821 1.00 95.88 94 ASP A N 1
ATOM 733 C CA . ASP A 1 94 ? 6.543 -9.926 -8.971 1.00 95.88 94 ASP A CA 1
ATOM 734 C C . ASP A 1 94 ? 6.911 -10.114 -7.488 1.00 95.88 94 ASP A C 1
ATOM 736 O O . ASP A 1 94 ? 7.141 -11.227 -7.007 1.00 95.88 94 ASP A O 1
ATOM 740 N N . ARG A 1 95 ? 6.973 -8.999 -6.751 1.00 95.69 95 ARG A N 1
ATOM 741 C CA . ARG A 1 95 ? 7.300 -8.990 -5.317 1.00 95.69 95 ARG A CA 1
ATOM 742 C C . ARG A 1 95 ? 6.172 -9.514 -4.437 1.00 95.69 95 ARG A C 1
ATOM 744 O O . ARG A 1 95 ? 6.435 -9.833 -3.287 1.00 95.69 95 ARG A O 1
ATOM 751 N N . TRP A 1 96 ? 4.951 -9.585 -4.955 1.00 95.81 96 TRP A N 1
ATOM 752 C CA . TRP A 1 96 ? 3.754 -10.066 -4.268 1.00 95.81 96 TRP A CA 1
ATOM 753 C C . TRP A 1 96 ? 3.213 -11.362 -4.899 1.00 95.81 96 TRP A C 1
ATOM 755 O O . TRP A 1 96 ? 2.041 -11.684 -4.710 1.00 95.81 96 TRP A O 1
ATOM 765 N N . HIS A 1 97 ? 4.039 -12.117 -5.635 1.00 94.81 97 HIS A N 1
ATOM 766 C CA . HIS A 1 97 ? 3.614 -13.314 -6.376 1.00 94.81 97 HIS A CA 1
ATOM 767 C C . HIS A 1 97 ? 2.869 -14.361 -5.525 1.00 94.81 97 HIS A C 1
ATOM 769 O O . HIS A 1 97 ? 2.018 -15.072 -6.049 1.00 94.81 97 HIS A O 1
ATOM 775 N N . ASP A 1 98 ? 3.158 -14.437 -4.226 1.00 93.81 98 ASP A N 1
ATOM 776 C CA . ASP A 1 98 ? 2.607 -15.391 -3.257 1.00 93.81 98 ASP A CA 1
ATOM 777 C C . ASP A 1 98 ? 1.560 -14.773 -2.306 1.00 93.81 98 ASP A C 1
ATOM 779 O O . ASP A 1 98 ? 1.053 -15.442 -1.398 1.00 93.81 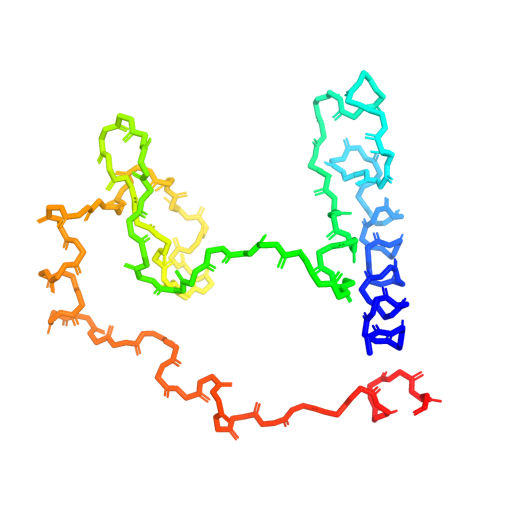98 ASP A O 1
ATOM 783 N N . VAL A 1 99 ? 1.184 -13.500 -2.502 1.00 93.38 99 VAL A N 1
ATOM 784 C CA . VAL A 1 99 ? 0.304 -12.763 -1.573 1.00 93.38 99 VAL A CA 1
ATOM 785 C C . VAL A 1 99 ? -1.067 -13.424 -1.411 1.00 93.38 99 VAL A C 1
ATOM 787 O O . VAL A 1 99 ? -1.706 -13.313 -0.364 1.00 93.38 99 VAL A O 1
ATOM 790 N N . LEU A 1 100 ? -1.533 -14.127 -2.447 1.00 92.25 100 LEU A N 1
ATOM 791 C CA . LEU A 1 100 ? -2.805 -14.843 -2.420 1.00 92.25 100 LEU A CA 1
ATOM 792 C C . LEU A 1 100 ? -2.681 -16.272 -1.887 1.00 92.25 100 LEU A C 1
ATOM 794 O O . LEU A 1 100 ? -3.709 -16.839 -1.507 1.00 92.25 100 LEU A O 1
ATOM 798 N N . ASP A 1 101 ? -1.476 -16.824 -1.799 1.00 95.50 101 ASP A N 1
ATOM 799 C CA . ASP A 1 101 ? -1.239 -18.186 -1.318 1.00 95.50 101 ASP A CA 1
ATOM 800 C C . ASP A 1 101 ? -1.155 -18.217 0.212 1.00 95.50 101 ASP A C 1
ATOM 802 O O . ASP A 1 101 ? -1.683 -19.122 0.865 1.00 95.50 101 ASP A O 1
ATOM 806 N N . THR A 1 102 ? -0.590 -17.166 0.809 1.00 91.06 102 THR A N 1
ATOM 807 C CA . THR A 1 102 ? -0.487 -17.034 2.265 1.00 91.06 102 THR A CA 1
ATOM 808 C C . THR A 1 102 ? -1.804 -16.548 2.875 1.00 91.06 102 THR A C 1
ATOM 810 O O . THR A 1 102 ? -2.084 -15.351 2.975 1.00 91.06 102 THR A O 1
ATOM 813 N N . LYS A 1 103 ? -2.643 -17.487 3.326 1.00 93.12 103 LYS A N 1
ATOM 814 C CA . LYS A 1 103 ? -3.905 -17.167 4.013 1.00 93.12 103 LYS A CA 1
ATOM 815 C C . LYS A 1 103 ? -3.679 -16.828 5.486 1.00 93.12 103 LYS A C 1
ATOM 817 O O . LYS A 1 103 ? -3.035 -17.570 6.223 1.00 93.12 103 LYS A O 1
ATOM 822 N N . GLN A 1 104 ? -4.292 -15.735 5.931 1.00 91.62 104 GLN A N 1
ATOM 823 C CA . GLN A 1 104 ? -4.288 -15.290 7.324 1.00 91.62 104 GLN A CA 1
ATOM 824 C C . GLN A 1 104 ? -5.703 -15.382 7.902 1.00 91.62 104 GLN A C 1
ATOM 826 O O . GLN A 1 104 ? -6.684 -15.134 7.203 1.00 91.62 104 GLN A O 1
ATOM 831 N N . SER A 1 105 ? -5.813 -15.745 9.182 1.00 91.38 105 SER A N 1
ATOM 832 C CA . SER A 1 105 ? -7.094 -15.838 9.888 1.00 91.38 105 SER A CA 1
ATOM 833 C C . SER A 1 105 ? -7.245 -14.674 10.857 1.00 91.38 105 SER A C 1
ATOM 835 O O . SER A 1 105 ? -6.452 -14.525 11.788 1.00 91.38 105 SER A O 1
ATOM 837 N N . LEU A 1 106 ? -8.296 -13.881 10.650 1.00 88.00 106 LEU A N 1
ATOM 838 C CA . LEU A 1 106 ? -8.661 -12.783 11.540 1.00 88.00 106 LEU A CA 1
ATOM 839 C C . LEU A 1 106 ? -9.138 -13.300 12.902 1.00 88.00 106 LEU A C 1
ATOM 841 O O . LEU A 1 106 ? -8.668 -12.806 13.923 1.00 88.00 106 LEU A O 1
ATOM 845 N N . THR A 1 107 ? -9.934 -14.373 12.926 1.00 87.19 107 THR A N 1
ATOM 846 C CA . THR A 1 107 ? -10.318 -15.092 14.151 1.00 87.19 107 THR A CA 1
ATOM 847 C C . THR A 1 107 ? -9.110 -15.512 14.977 1.00 87.19 107 THR A C 1
ATOM 849 O O . THR A 1 107 ? -9.053 -15.250 16.175 1.00 87.19 107 THR A O 1
ATOM 852 N N . LYS A 1 108 ? -8.089 -16.111 14.349 1.00 89.31 108 LYS A N 1
ATOM 853 C CA . LYS A 1 108 ? -6.880 -16.533 15.069 1.00 89.31 108 LYS A CA 1
ATOM 854 C C . LYS A 1 108 ? -6.093 -15.344 15.633 1.00 89.31 108 LYS A C 1
ATOM 856 O O . LYS A 1 108 ? -5.502 -15.469 16.700 1.00 89.31 108 LYS A O 1
ATOM 861 N N . ALA A 1 109 ? -6.054 -14.224 14.914 1.00 87.12 109 ALA A N 1
ATOM 862 C CA . ALA A 1 109 ? -5.269 -13.053 15.297 1.00 87.12 109 ALA A CA 1
ATOM 863 C C . ALA A 1 109 ? -5.961 -12.170 16.351 1.00 87.12 109 ALA A C 1
ATOM 865 O O . ALA A 1 109 ? -5.283 -11.601 17.204 1.00 87.12 109 ALA A O 1
ATOM 866 N N . PHE A 1 110 ? -7.290 -12.055 16.298 1.00 84.50 110 PHE A N 1
ATOM 867 C CA . PHE A 1 110 ? -8.065 -11.109 17.110 1.00 84.50 110 PHE A CA 1
ATOM 868 C C . PHE A 1 110 ? -9.063 -11.774 18.068 1.00 84.50 110 PHE A C 1
ATOM 870 O O . PHE A 1 110 ? -9.673 -11.074 18.872 1.00 84.50 110 PHE A O 1
ATOM 877 N N . GLY A 1 111 ? -9.212 -13.101 18.021 1.00 81.38 111 GLY A N 1
ATOM 878 C CA . GLY A 1 111 ? -10.128 -13.845 18.889 1.00 81.38 111 GLY A CA 1
ATOM 879 C C . GLY A 1 111 ? -11.609 -13.580 18.602 1.00 81.38 111 GLY A C 1
ATOM 880 O O . GLY A 1 111 ? -12.414 -13.667 19.528 1.00 81.38 111 GLY A O 1
ATOM 881 N N . VAL A 1 112 ? -11.940 -13.216 17.357 1.00 67.69 112 VAL A N 1
ATOM 882 C CA . VAL A 1 112 ? -13.300 -12.894 16.881 1.00 67.69 112 VAL A CA 1
ATOM 883 C C . VAL A 1 1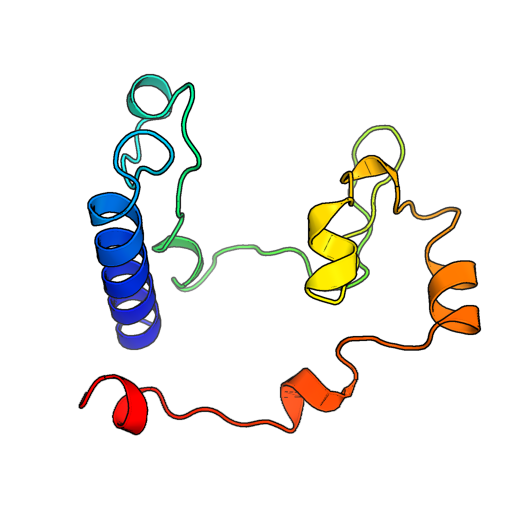12 ? -13.969 -14.047 16.149 1.00 67.69 112 VAL A C 1
ATOM 885 O O . VAL A 1 112 ? -13.264 -14.763 15.399 1.00 67.69 112 VAL A O 1
#

Solvent-accessible surface area (backbone atoms only — not comparable to full-atom values): 6922 Å² total; per-residue (Å²): 87,69,66,62,22,53,49,42,41,51,52,42,53,50,52,24,68,75,35,62,80,50,32,36,75,62,82,53,67,86,77,32,72,90,39,50,70,56,71,36,72,64,43,46,90,89,60,87,77,87,53,79,68,39,66,41,102,51,92,80,28,30,28,45,67,77,65,52,74,78,53,52,79,78,59,55,74,78,78,31,18,68,89,48,43,64,62,47,39,73,74,72,48,71,73,59,76,56,62,84,72,67,80,80,58,64,39,79,75,70,77,99

Secondary structure (DSSP, 8-state):
-HHHHHHHHHHHHHHHHH-TTTEE---SGGGTTTSEE--GGGGSTT---PPTT-B-SSTT-BB-----HHHHTT--GGGSBTTTHHHHHHHH--TTTTTTTS---HHHHH--